Protein AF-A0A7W0ZQ97-F1 (afdb_monomer)

Sequence (54 aa):
SPFGLYREDLATFGEDDVYRQADAEGFIRLFGLGQKVAAQRDRRLREDPLEVAR

Structure (mmCIF, N/CA/C/O backbone):
data_AF-A0A7W0ZQ97-F1
#
_entry.id   AF-A0A7W0ZQ97-F1
#
loop_
_atom_site.group_PDB
_atom_site.id
_atom_site.type_symbol
_atom_site.label_atom_id
_atom_site.label_alt_id
_atom_site.label_comp_id
_atom_site.label_asym_id
_atom_site.label_entity_id
_atom_site.label_seq_id
_atom_site.pdbx_PDB_ins_code
_atom_site.Cartn_x
_atom_site.Cartn_y
_atom_site.Cartn_z
_atom_site.occupancy
_atom_site.B_iso_or_equiv
_atom_site.auth_seq_id
_atom_site.auth_comp_id
_atom_site.auth_asym_id
_atom_site.auth_atom_id
_atom_site.pdbx_PDB_model_num
ATOM 1 N N . SER A 1 1 ? 24.515 8.181 -11.806 1.00 83.12 1 SER A N 1
ATOM 2 C CA . SER A 1 1 ? 25.450 7.363 -11.004 1.00 83.12 1 SER A CA 1
ATOM 3 C C . SER A 1 1 ? 25.406 5.940 -11.531 1.00 83.12 1 SER A C 1
ATOM 5 O O . SER A 1 1 ? 24.298 5.483 -11.786 1.00 83.12 1 SER A O 1
ATOM 7 N N . PRO A 1 2 ? 26.544 5.243 -11.687 1.00 85.12 2 PRO A N 1
ATOM 8 C CA . PRO A 1 2 ? 26.573 3.836 -12.104 1.00 85.12 2 PRO A CA 1
ATOM 9 C C . PRO A 1 2 ? 25.907 2.874 -11.099 1.00 85.12 2 PRO A C 1
ATOM 11 O O . PRO A 1 2 ? 25.623 1.739 -11.453 1.00 85.12 2 PRO A O 1
ATOM 14 N N . PHE A 1 3 ? 25.615 3.330 -9.874 1.00 91.25 3 PHE A N 1
ATOM 15 C CA . PHE A 1 3 ? 24.913 2.566 -8.830 1.00 91.25 3 PHE A CA 1
ATOM 16 C C . PHE A 1 3 ? 23.524 3.141 -8.507 1.00 91.25 3 PHE A C 1
ATOM 18 O O . PHE A 1 3 ? 23.041 3.035 -7.381 1.00 91.25 3 PHE A O 1
ATOM 25 N N . GLY A 1 4 ? 22.903 3.845 -9.456 1.00 91.75 4 GLY A N 1
ATOM 26 C CA . GLY A 1 4 ? 21.550 4.367 -9.268 1.00 91.75 4 GLY A CA 1
ATOM 27 C C . GLY A 1 4 ? 20.523 3.236 -9.180 1.00 91.75 4 GLY A C 1
ATOM 28 O O . GLY A 1 4 ? 20.561 2.313 -9.983 1.00 91.75 4 GLY A O 1
ATOM 29 N N . LEU A 1 5 ? 19.581 3.338 -8.238 1.00 93.44 5 LEU A N 1
ATOM 30 C CA . LEU A 1 5 ? 18.425 2.432 -8.146 1.00 93.44 5 LEU A CA 1
ATOM 31 C C . LEU A 1 5 ? 17.264 2.853 -9.067 1.00 93.44 5 LEU A C 1
ATOM 33 O O . LEU A 1 5 ? 16.220 2.208 -9.078 1.00 93.44 5 LEU A O 1
ATOM 37 N N . TYR A 1 6 ? 17.428 3.951 -9.812 1.00 91.56 6 TYR A N 1
ATOM 38 C CA . TYR A 1 6 ? 16.437 4.415 -10.775 1.00 91.56 6 TYR A CA 1
ATOM 39 C C . TYR A 1 6 ? 16.331 3.445 -11.955 1.00 91.56 6 TYR A C 1
ATOM 41 O O . TYR A 1 6 ? 17.340 2.991 -12.495 1.00 91.56 6 TYR A O 1
ATOM 49 N N . ARG A 1 7 ? 15.091 3.161 -12.346 1.00 89.25 7 ARG A N 1
ATOM 50 C CA . ARG A 1 7 ? 14.703 2.207 -13.381 1.00 89.25 7 ARG A CA 1
ATOM 51 C C . ARG A 1 7 ? 13.633 2.872 -14.243 1.00 89.25 7 ARG A C 1
ATOM 53 O O . ARG A 1 7 ? 12.499 3.021 -13.801 1.00 89.25 7 ARG A O 1
ATOM 60 N N . GLU A 1 8 ? 14.025 3.355 -15.419 1.00 88.12 8 GLU A N 1
ATOM 61 C CA . GLU A 1 8 ? 13.140 4.093 -16.336 1.00 88.12 8 GLU A CA 1
ATOM 62 C C . GLU A 1 8 ? 11.982 3.229 -16.849 1.00 88.12 8 GLU A C 1
ATOM 64 O O . GLU A 1 8 ? 10.850 3.694 -16.914 1.00 88.12 8 GLU A O 1
ATOM 69 N N . ASP A 1 9 ? 12.252 1.952 -17.109 1.00 86.19 9 ASP A N 1
ATOM 70 C CA . ASP A 1 9 ? 11.286 0.922 -17.507 1.00 86.19 9 ASP A CA 1
ATOM 71 C C . ASP A 1 9 ? 10.167 0.699 -16.473 1.00 86.19 9 ASP A C 1
ATOM 73 O O . ASP A 1 9 ? 9.038 0.381 -16.829 1.00 86.19 9 ASP A O 1
ATOM 77 N N . LEU A 1 10 ? 10.457 0.912 -15.186 1.00 86.06 10 LEU A N 1
ATOM 78 C CA . LEU A 1 10 ? 9.462 0.867 -14.109 1.00 86.06 10 LEU A CA 1
ATOM 79 C C . LEU A 1 10 ? 8.749 2.206 -13.875 1.00 86.06 10 LEU A C 1
ATOM 81 O O . LEU A 1 10 ? 7.695 2.232 -13.243 1.00 86.06 10 LEU A O 1
ATOM 85 N N . ALA A 1 11 ? 9.344 3.318 -14.308 1.00 88.00 11 ALA A N 1
ATOM 86 C CA . ALA A 1 11 ? 8.878 4.672 -14.004 1.00 88.00 11 ALA A CA 1
ATOM 87 C C . ALA A 1 11 ? 8.177 5.364 -15.186 1.00 88.00 11 ALA A C 1
ATOM 89 O O . ALA A 1 11 ? 7.621 6.450 -15.014 1.00 88.00 11 ALA A O 1
ATOM 90 N N . THR A 1 12 ? 8.224 4.771 -16.380 1.00 83.75 12 THR A N 1
ATOM 91 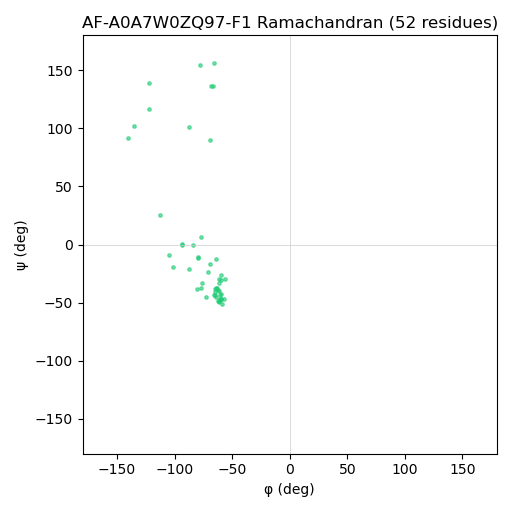C CA . THR A 1 12 ? 7.620 5.319 -17.595 1.00 83.75 12 THR A CA 1
ATOM 92 C C . THR A 1 12 ? 6.105 5.099 -17.648 1.00 83.75 12 THR A C 1
ATOM 94 O O . THR A 1 12 ? 5.565 4.165 -17.061 1.00 83.75 12 THR A O 1
ATOM 97 N N . PHE A 1 13 ? 5.414 5.973 -18.384 1.00 81.94 13 PHE A N 1
ATOM 98 C CA . PHE A 1 13 ? 3.989 5.838 -18.713 1.00 81.94 13 PHE A CA 1
ATOM 99 C C . PHE A 1 13 ? 3.752 5.133 -20.059 1.00 81.94 13 PHE A C 1
ATOM 101 O O . PHE A 1 13 ? 2.604 5.016 -20.485 1.00 81.94 13 PHE A O 1
ATOM 108 N N . GLY A 1 14 ? 4.819 4.731 -20.760 1.00 76.31 14 GLY A N 1
ATOM 109 C CA . GLY A 1 14 ? 4.714 3.957 -21.997 1.00 76.31 14 GLY A CA 1
ATOM 110 C C . GLY A 1 14 ? 4.119 2.567 -21.758 1.00 76.31 14 GLY A C 1
ATOM 111 O O . GLY A 1 14 ? 4.197 2.040 -20.650 1.00 76.31 14 GLY A O 1
ATOM 112 N N . GLU A 1 15 ? 3.527 1.975 -22.799 1.00 64.62 15 GLU A N 1
ATOM 113 C CA . GLU A 1 15 ? 3.144 0.559 -22.786 1.00 64.62 15 GLU A CA 1
ATOM 114 C C . GLU A 1 15 ? 4.417 -0.293 -22.802 1.00 64.62 15 GLU A C 1
ATOM 116 O O . GLU A 1 15 ? 4.956 -0.610 -23.859 1.00 64.62 15 GLU A O 1
ATOM 121 N N . A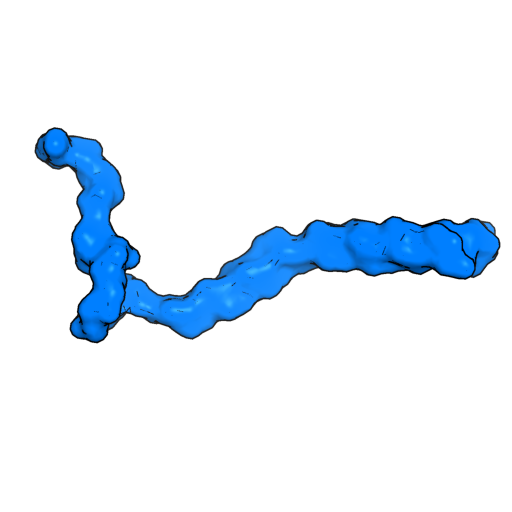SP A 1 16 ? 4.929 -0.605 -21.618 1.00 66.75 16 ASP A N 1
ATOM 122 C CA . ASP A 1 16 ? 5.986 -1.587 -21.424 1.00 66.75 16 ASP A CA 1
ATOM 123 C C . ASP A 1 16 ? 5.469 -2.662 -20.459 1.00 66.75 16 ASP A C 1
ATOM 125 O O . ASP A 1 16 ? 4.792 -2.360 -19.472 1.00 66.75 16 ASP A O 1
ATOM 129 N N . ASP A 1 17 ? 5.774 -3.929 -20.727 1.00 69.50 17 ASP A N 1
ATOM 130 C CA . ASP A 1 17 ? 5.224 -5.076 -19.984 1.00 69.50 17 ASP A CA 1
ATOM 131 C C . ASP A 1 17 ? 5.895 -5.280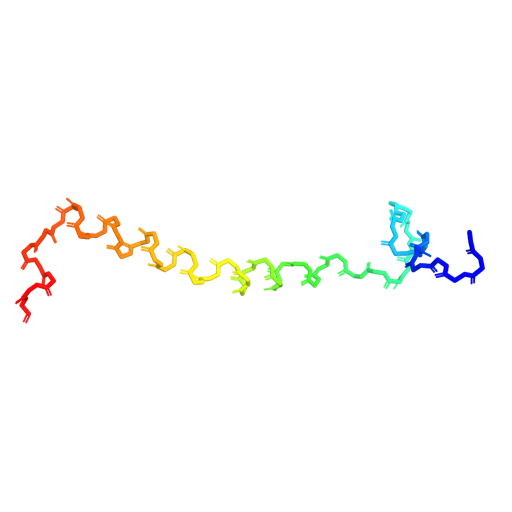 -18.605 1.00 69.50 17 ASP A C 1
ATOM 133 O O . ASP A 1 17 ? 5.648 -6.268 -17.908 1.00 69.50 17 ASP A O 1
ATOM 137 N N . VAL A 1 18 ? 6.766 -4.353 -18.192 1.00 84.69 18 VAL A N 1
ATOM 138 C CA . VAL A 1 18 ? 7.603 -4.469 -16.988 1.00 84.69 18 VAL A CA 1
ATOM 139 C C . VAL A 1 18 ? 6.809 -4.218 -15.699 1.00 84.69 18 VAL A C 1
ATOM 141 O O . VAL A 1 18 ? 7.084 -4.856 -14.679 1.00 84.69 18 VAL A O 1
ATOM 144 N N . TYR A 1 19 ? 5.804 -3.332 -15.721 1.00 84.50 19 TYR A N 1
ATOM 145 C CA . TYR A 1 19 ? 4.944 -3.050 -14.565 1.00 84.50 19 TYR A CA 1
ATOM 146 C C . TYR A 1 19 ? 3.460 -3.296 -14.859 1.00 84.50 19 TYR A C 1
ATOM 148 O O . TYR A 1 19 ? 2.815 -2.588 -15.632 1.00 84.50 19 TYR A O 1
ATOM 156 N N . ARG A 1 20 ? 2.871 -4.262 -14.148 1.00 90.19 20 ARG A N 1
ATOM 157 C CA . ARG A 1 20 ? 1.447 -4.588 -14.245 1.00 90.19 20 ARG A CA 1
ATOM 158 C C . ARG A 1 20 ? 0.620 -3.723 -13.288 1.00 90.19 20 ARG A C 1
ATOM 160 O O . ARG A 1 20 ? 0.484 -4.029 -12.106 1.00 90.19 20 ARG A O 1
ATOM 167 N N . GLN A 1 21 ? -0.020 -2.683 -13.822 1.00 89.81 21 GLN A N 1
ATOM 168 C CA . GLN A 1 21 ? -0.819 -1.727 -13.034 1.00 89.81 21 GLN A CA 1
ATOM 169 C C . GLN A 1 21 ? -1.945 -2.376 -12.207 1.00 89.81 21 GLN A C 1
ATOM 171 O O . GLN A 1 21 ? -2.281 -1.884 -11.132 1.00 89.81 21 GLN A O 1
ATOM 176 N N . ALA A 1 22 ? -2.501 -3.504 -12.666 1.00 92.31 22 ALA A N 1
ATOM 177 C CA . ALA A 1 22 ? -3.543 -4.238 -11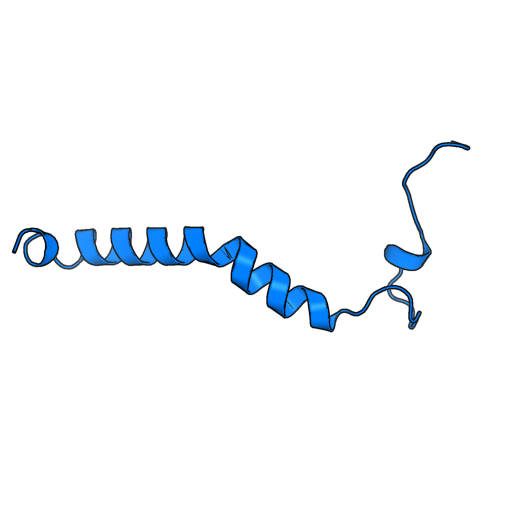.943 1.00 92.31 22 ALA A CA 1
ATOM 178 C C . ALA A 1 22 ? -3.093 -4.717 -10.546 1.00 92.31 22 ALA A C 1
ATOM 180 O O . ALA A 1 22 ? -3.918 -4.852 -9.642 1.00 92.31 22 ALA A O 1
ATOM 181 N N . ASP A 1 23 ? -1.793 -4.921 -10.332 1.00 93.12 23 ASP A N 1
ATOM 182 C CA . ASP A 1 23 ? -1.267 -5.384 -9.046 1.00 93.12 23 ASP A CA 1
ATOM 183 C C . ASP A 1 23 ? -1.363 -4.287 -7.964 1.00 93.12 23 ASP A C 1
ATOM 185 O O . ASP A 1 23 ? -1.473 -4.582 -6.767 1.00 93.12 23 ASP A O 1
ATOM 189 N N . ALA A 1 24 ? -1.418 -3.010 -8.372 1.00 94.88 24 ALA A N 1
ATOM 190 C CA . ALA A 1 24 ? -1.589 -1.873 -7.468 1.00 94.88 24 ALA A CA 1
ATOM 191 C C . ALA A 1 24 ? -2.911 -1.935 -6.688 1.00 94.88 24 ALA A C 1
ATOM 193 O O . ALA A 1 24 ? -2.967 -1.525 -5.529 1.00 94.88 24 ALA A O 1
ATOM 194 N N . GLU A 1 25 ? -3.973 -2.476 -7.292 1.00 97.56 25 GLU A N 1
ATOM 195 C CA . GLU A 1 25 ? -5.293 -2.579 -6.665 1.00 97.56 25 GLU A CA 1
ATOM 196 C C . GLU A 1 25 ? -5.244 -3.432 -5.390 1.00 97.56 25 GLU A C 1
ATOM 198 O O . GLU A 1 25 ? -5.758 -3.033 -4.338 1.00 97.56 25 GLU A O 1
ATOM 203 N N . GLY A 1 26 ? -4.589 -4.594 -5.468 1.00 97.00 26 GLY A N 1
ATOM 204 C CA . GLY A 1 26 ? -4.395 -5.484 -4.326 1.00 97.00 26 GLY A CA 1
ATOM 205 C C . GLY A 1 26 ? -3.531 -4.838 -3.246 1.00 97.00 26 GLY A C 1
ATOM 206 O O . GLY A 1 26 ? -3.899 -4.851 -2.067 1.00 97.00 26 GLY A O 1
ATOM 207 N N . PHE A 1 27 ? -2.427 -4.206 -3.655 1.00 97.56 27 PHE A N 1
ATOM 208 C CA . PHE A 1 27 ? -1.529 -3.502 -2.743 1.00 97.56 27 PHE A CA 1
ATO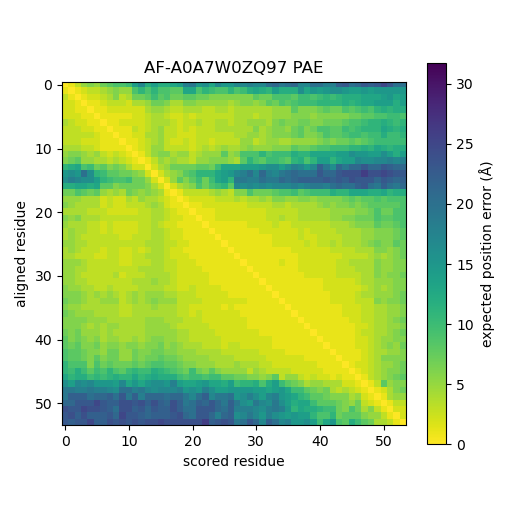M 209 C C . PHE A 1 27 ? -2.248 -2.392 -1.965 1.00 97.56 27 PHE A C 1
ATOM 211 O O . PHE A 1 27 ? -2.207 -2.388 -0.736 1.00 97.56 27 PHE A O 1
ATOM 218 N N . ILE A 1 28 ? -2.968 -1.494 -2.649 1.00 98.12 28 ILE A N 1
ATOM 219 C CA . ILE A 1 28 ? -3.680 -0.367 -2.023 1.00 98.12 28 ILE A CA 1
ATOM 220 C C . ILE A 1 28 ? -4.709 -0.868 -1.005 1.00 98.12 28 ILE A C 1
ATOM 222 O O . ILE A 1 28 ? -4.809 -0.328 0.101 1.00 98.12 28 ILE A O 1
ATOM 226 N N . ARG A 1 29 ? -5.460 -1.925 -1.347 1.00 97.88 29 ARG A N 1
ATOM 227 C CA . ARG A 1 29 ? -6.465 -2.514 -0.450 1.00 97.88 29 ARG A CA 1
ATOM 228 C C . ARG A 1 29 ? -5.848 -3.066 0.826 1.00 97.88 29 ARG A C 1
ATOM 230 O O . ARG A 1 29 ? -6.359 -2.778 1.906 1.00 97.88 29 ARG A O 1
ATOM 237 N N . LEU A 1 30 ? -4.785 -3.859 0.705 1.00 98.31 30 LEU A N 1
ATOM 238 C CA . LEU A 1 30 ? -4.150 -4.514 1.850 1.00 98.31 30 LEU A CA 1
ATOM 239 C C . LEU A 1 30 ? -3.371 -3.518 2.708 1.00 98.31 30 LEU A C 1
ATOM 241 O O . LEU A 1 30 ? -3.537 -3.503 3.926 1.00 98.31 30 LEU A O 1
ATOM 245 N N . PHE A 1 31 ? -2.590 -2.638 2.082 1.00 98.19 31 PHE A N 1
ATOM 246 C CA . PHE A 1 31 ? -1.827 -1.605 2.780 1.00 98.19 31 PHE A CA 1
ATOM 247 C C . PHE A 1 31 ? -2.745 -0.638 3.546 1.00 98.19 31 PHE A C 1
ATOM 249 O O . PHE A 1 31 ? -2.475 -0.286 4.694 1.00 98.19 31 PHE A O 1
ATOM 256 N N . GLY A 1 32 ? -3.881 -0.258 2.950 1.00 98.06 32 GLY A N 1
ATOM 257 C CA . GLY A 1 32 ? -4.865 0.630 3.574 1.00 98.06 32 GLY A CA 1
ATOM 258 C C . GLY A 1 32 ? -5.799 -0.040 4.590 1.00 98.06 32 GLY A C 1
ATOM 259 O O . GLY A 1 32 ? -6.528 0.662 5.298 1.00 98.06 32 GLY A O 1
ATOM 260 N N . LEU A 1 33 ? -5.809 -1.374 4.687 1.00 98.38 33 LEU A N 1
ATOM 261 C CA . LEU A 1 33 ? -6.819 -2.111 5.452 1.00 98.38 33 LEU A CA 1
ATOM 262 C C . LEU A 1 33 ? -6.815 -1.742 6.940 1.00 98.38 33 LEU A C 1
ATOM 264 O O . LEU A 1 33 ? -7.870 -1.447 7.501 1.00 98.38 33 LEU A O 1
ATOM 268 N N . GLY A 1 34 ? -5.639 -1.706 7.572 1.00 98.06 34 GLY A N 1
ATOM 269 C CA . GLY A 1 34 ? -5.520 -1.382 8.997 1.00 98.06 34 GLY A CA 1
ATOM 270 C C . GLY A 1 34 ? -6.039 0.020 9.330 1.00 98.06 34 GLY A C 1
ATOM 271 O O . GLY A 1 34 ? -6.800 0.189 10.281 1.00 98.06 34 GLY A O 1
ATOM 272 N N . GLN A 1 35 ? -5.702 1.012 8.497 1.0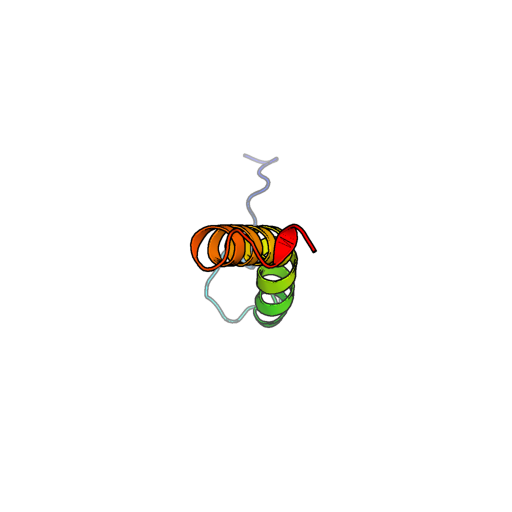0 98.31 35 GLN A N 1
ATOM 273 C CA . GLN A 1 35 ? -6.173 2.393 8.660 1.00 98.31 35 GLN A CA 1
ATOM 274 C C . GLN A 1 35 ? -7.688 2.499 8.486 1.00 98.31 35 GLN A C 1
ATOM 276 O O . GLN A 1 35 ? -8.367 3.135 9.292 1.00 98.31 35 GLN A O 1
ATOM 281 N N . LYS A 1 36 ? -8.240 1.817 7.477 1.00 98.06 36 LYS A N 1
ATOM 282 C CA . LYS A 1 36 ? -9.687 1.764 7.252 1.00 98.06 36 LYS A CA 1
ATOM 283 C C . LYS A 1 36 ? -10.423 1.175 8.458 1.00 98.06 36 LYS A C 1
ATOM 285 O O . LYS A 1 36 ? -11.419 1.747 8.894 1.00 98.06 36 LYS A O 1
ATOM 290 N N . VAL A 1 37 ? -9.941 0.060 9.008 1.00 97.94 37 VAL A N 1
ATOM 291 C CA . VAL A 1 37 ? -10.557 -0.598 10.174 1.00 97.94 37 VAL A CA 1
ATOM 292 C C . VAL A 1 37 ? -10.461 0.282 11.422 1.00 97.94 37 VAL A C 1
ATOM 294 O O . VAL A 1 37 ? -11.457 0.433 12.131 1.00 97.94 37 VAL A O 1
ATOM 297 N N . ALA A 1 38 ? -9.307 0.908 11.670 1.00 97.50 38 ALA A N 1
ATOM 298 C CA . ALA A 1 38 ? -9.129 1.837 12.785 1.00 97.50 38 ALA A CA 1
ATOM 299 C C . ALA A 1 38 ? -10.095 3.029 12.688 1.00 97.50 38 ALA A C 1
ATOM 301 O O . ALA A 1 38 ? -10.816 3.312 13.642 1.00 97.50 38 ALA A O 1
ATOM 302 N N . ALA A 1 39 ? -10.205 3.651 11.511 1.00 97.75 39 ALA A N 1
ATOM 303 C CA . ALA A 1 39 ? -11.137 4.752 11.279 1.00 97.75 39 ALA A CA 1
ATOM 304 C C . ALA A 1 39 ? -12.605 4.331 11.467 1.00 97.75 39 ALA A C 1
ATOM 306 O O . ALA A 1 39 ? -13.398 5.077 12.040 1.00 97.75 39 ALA A O 1
ATOM 307 N N . GLN A 1 40 ? -12.979 3.125 11.026 1.00 96.44 40 GLN A N 1
ATOM 308 C CA . GLN A 1 40 ? -14.322 2.579 11.248 1.00 96.44 40 GLN A CA 1
ATOM 309 C C . GLN A 1 40 ? -14.617 2.339 12.732 1.00 96.44 40 GLN A C 1
ATOM 311 O O . GLN A 1 40 ? -15.721 2.636 13.183 1.00 96.44 40 GLN A O 1
ATOM 316 N N . ARG A 1 41 ? -13.647 1.820 13.495 1.00 95.00 41 ARG A N 1
ATOM 317 C CA . ARG A 1 41 ? -13.764 1.673 14.952 1.00 95.00 41 ARG A CA 1
ATOM 318 C C . ARG A 1 41 ? -13.946 3.034 15.620 1.00 95.00 41 ARG A C 1
ATOM 320 O O . ARG A 1 41 ? -14.867 3.189 16.412 1.00 95.00 41 ARG A O 1
ATOM 327 N N . ASP A 1 42 ? -13.103 4.006 15.289 1.00 95.56 42 ASP A N 1
ATOM 328 C CA . ASP A 1 42 ? -13.139 5.337 15.905 1.00 95.56 42 ASP A CA 1
ATOM 329 C C . ASP A 1 42 ? -14.444 6.065 15.595 1.00 95.56 42 ASP A C 1
ATOM 331 O O . ASP A 1 42 ? -15.008 6.730 16.460 1.00 95.56 42 ASP A O 1
ATOM 335 N N . ARG A 1 43 ? -14.957 5.902 14.373 1.00 94.75 43 ARG A N 1
ATOM 336 C CA . ARG A 1 43 ? -16.275 6.402 13.991 1.00 94.75 43 ARG A CA 1
ATOM 337 C C . ARG A 1 43 ? -17.384 5.760 14.826 1.00 94.75 43 ARG A C 1
ATOM 339 O O . ARG A 1 43 ? -18.184 6.497 15.388 1.00 94.75 43 ARG A O 1
ATOM 346 N N . ARG A 1 44 ? -17.392 4.427 14.961 1.00 92.50 44 ARG A N 1
ATOM 347 C CA . ARG A 1 44 ? -18.377 3.717 15.797 1.00 92.50 44 ARG A CA 1
ATOM 348 C C . ARG A 1 44 ? -18.353 4.199 17.245 1.00 92.50 44 ARG A C 1
ATOM 350 O O . ARG A 1 44 ? -19.396 4.538 17.775 1.00 92.50 44 ARG A O 1
ATOM 357 N N . LEU A 1 45 ? -17.168 4.325 17.846 1.00 91.62 45 LEU A N 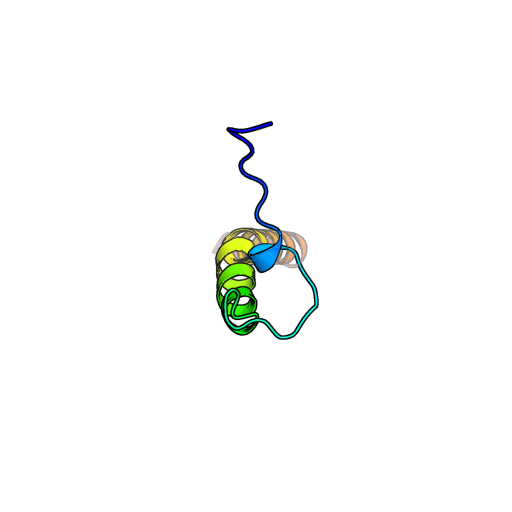1
ATOM 358 C CA . LEU A 1 45 ? -17.018 4.816 19.223 1.00 91.62 45 LEU A CA 1
ATOM 359 C C . LEU A 1 45 ? -17.536 6.249 19.420 1.00 91.62 45 LEU A C 1
ATOM 361 O O . LEU A 1 45 ? -17.953 6.598 20.520 1.00 91.62 45 LEU A O 1
ATOM 365 N N . ARG A 1 46 ? -17.487 7.091 18.379 1.00 91.38 46 ARG A N 1
ATOM 366 C CA . ARG A 1 46 ? -18.054 8.449 18.420 1.00 91.38 46 ARG A CA 1
ATOM 367 C C . ARG A 1 46 ? -19.573 8.455 18.274 1.00 91.38 46 ARG A C 1
ATOM 369 O O . ARG A 1 46 ? -20.217 9.309 18.870 1.00 91.38 46 ARG A O 1
ATOM 376 N N . GLU A 1 47 ? -20.117 7.568 17.445 1.00 92.19 47 GLU A N 1
ATOM 377 C CA . GLU A 1 47 ? -21.551 7.502 17.136 1.00 92.19 47 GLU A CA 1
ATOM 378 C C . GLU A 1 47 ? -22.344 6.765 18.234 1.00 92.19 47 GLU A C 1
ATOM 380 O O . GLU A 1 47 ? -23.423 7.228 18.595 1.00 92.19 47 GLU A O 1
ATOM 385 N N . ASP A 1 48 ? -21.797 5.690 18.815 1.00 86.00 48 ASP A N 1
ATOM 386 C CA . ASP A 1 48 ? -22.393 4.954 19.940 1.00 86.00 48 ASP A CA 1
ATOM 387 C C . ASP A 1 48 ? -21.326 4.513 20.971 1.00 86.00 48 ASP A C 1
ATOM 389 O O . ASP A 1 48 ? -20.730 3.435 20.868 1.00 86.00 48 ASP A O 1
ATOM 393 N N . PRO A 1 49 ? -21.068 5.338 22.003 1.00 76.94 49 PRO A N 1
ATOM 394 C CA . PRO A 1 49 ? -20.102 5.014 23.053 1.00 76.94 49 PRO A CA 1
ATOM 395 C C . PRO A 1 49 ? -20.532 3.866 23.982 1.00 76.94 49 PRO A C 1
ATOM 397 O O . PRO A 1 49 ? -19.694 3.344 24.718 1.00 76.94 49 PRO A O 1
ATOM 400 N N . LEU A 1 50 ? -21.823 3.501 24.008 1.00 75.62 50 LEU A N 1
ATOM 401 C CA . LEU A 1 50 ? -22.392 2.553 24.975 1.00 75.62 50 LEU A CA 1
ATOM 402 C C . LEU A 1 50 ? -22.599 1.146 24.389 1.00 75.62 50 LEU A C 1
ATOM 404 O O . LEU A 1 50 ? -22.689 0.191 25.162 1.00 75.62 50 LEU A O 1
ATOM 408 N N . GLU A 1 51 ? -22.636 0.994 23.062 1.00 71.19 51 GLU A N 1
ATOM 409 C CA . GLU A 1 51 ? -22.705 -0.305 22.371 1.00 71.19 51 GLU A CA 1
ATOM 410 C C . GLU A 1 51 ? -21.441 -1.151 22.590 1.00 71.19 51 GLU A C 1
ATOM 412 O O . GLU A 1 51 ? -21.529 -2.356 22.795 1.00 71.19 51 GLU A O 1
ATOM 417 N N . VAL A 1 52 ? -20.260 -0.525 22.614 1.00 60.44 52 VAL A N 1
ATOM 418 C CA . VAL A 1 52 ? -18.962 -1.232 22.674 1.00 60.44 52 VAL A CA 1
ATOM 419 C C . VAL A 1 52 ? -18.602 -1.710 24.092 1.00 60.44 52 VAL A C 1
ATOM 421 O O . VAL A 1 52 ? -17.663 -2.480 24.271 1.00 60.44 52 VAL A O 1
ATOM 424 N N . ALA A 1 53 ? -19.332 -1.246 25.110 1.00 64.56 53 ALA A N 1
ATOM 425 C CA . ALA A 1 53 ? -19.126 -1.613 26.513 1.00 64.56 53 ALA A CA 1
ATOM 426 C C . ALA A 1 53 ? -19.995 -2.801 26.979 1.00 64.56 53 ALA A C 1
ATOM 428 O O . ALA A 1 53 ? -19.922 -3.176 28.151 1.00 64.56 53 ALA A O 1
ATOM 429 N N . ARG A 1 54 ? -20.831 -3.357 26.093 1.00 60.03 54 ARG A N 1
ATOM 430 C CA . ARG A 1 54 ? -21.664 -4.546 26.331 1.00 60.03 54 ARG A CA 1
ATOM 431 C C . ARG A 1 54 ? -21.028 -5.784 25.712 1.00 60.03 54 ARG A C 1
ATOM 433 O O . ARG A 1 54 ? -21.216 -6.864 26.309 1.00 60.03 54 ARG A O 1
#

pLDDT: mean 88.13, std 10.69, range [60.03, 98.38]

Solvent-accessible surface area (backbone atoms only — not comparable to full-atom values): 3565 Å² total; per-residue (Å²): 114,101,83,57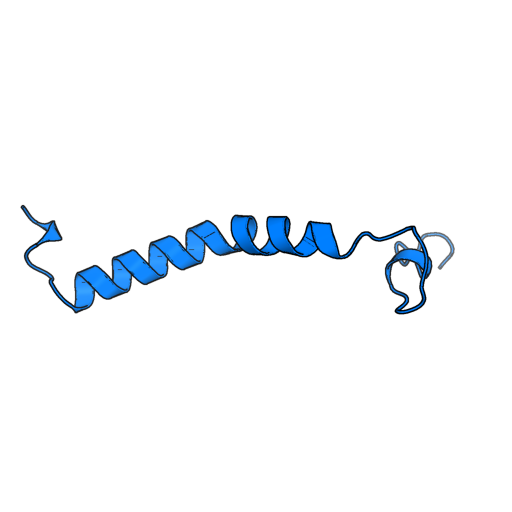,89,78,53,65,75,74,71,54,89,66,100,52,93,77,59,66,70,74,57,52,59,59,49,54,54,60,72,44,40,65,60,53,53,52,52,5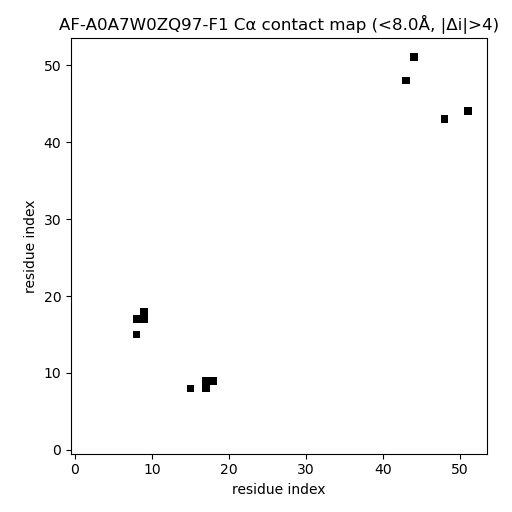4,50,55,51,44,50,71,76,43,69,67,70,82,77,110

Secondary structure (DSSP, 8-state):
-TT----HHHH--S--TT--TTHHHHHHHHHHHHHHHHHHHHHHHHH-TTTTT-

Foldseek 3Di:
DVPDPDDCLAVDPDPDPPDDPVVVVVVCCVVCVVVVVVVVVVVCCVVDVPVVVD

Radius of gyration: 20.47 Å; Cα contacts (8 Å, |Δi|>4): 6; chains: 1; bounding box: 49×14×49 Å

Mean predicted aligned error: 6.7 Å